Protein AF-A0A6A6KUP8-F1 (afdb_monomer_lite)

Organism: Hevea brasiliensis (NCBI:txid3981)

Radius of gyration: 22.97 Å; chains: 1; bounding box: 58×36×44 Å

Secondary structure (DSSP, 8-state):
-HHHHHHHHHHHHHHHGGG------------S---------S-TT-TT-SBTTTTB--TTTTT-TT---PPPHHHHTT-

Sequence (79 aa):
MAVGSVISIATLVMSLMWVAEARIPGVYSGGAWQSAHATFYGGADASGTMGGACGYGNLYSQGYGVNTAALSTALFNNG

Foldseek 3Di:
DVVVVVVVVVVVVVVVVPPPDPPPPDDCPDDPDDDDDDDDDADPQCHPVALPPVRRHDCVVVVNGSVDDDDDCVVPVND

InterPro domains:
  IPR002963 Expansin [PTHR31867] (14-79)
  IPR007112 Expansin/pollen allergen, DPBB domain [PS50842] (51-79)
  IPR007118 Expansin/Lol pI [PR01225] (32-47)
  IPR007118 Expansin/Lol pI [PR01225] (50-68)
  IPR007118 Expansin/Lol pI [PR01225] (72-79)
  IPR036908 RlpA-like domain superfamily [G3DSA:2.40.40.10] (19-79)
  IPR036908 RlpA-like domain superfamily [SSF50685] (32-78)

Structure (mmCIF, N/CA/C/O backbone):
data_AF-A0A6A6KUP8-F1
#
_entry.id   AF-A0A6A6KUP8-F1
#
loop_
_atom_site.group_PDB
_atom_site.id
_atom_site.type_symbol
_atom_site.label_atom_id
_atom_site.label_alt_id
_atom_site.label_comp_id
_atom_site.label_asym_id
_atom_site.label_entity_id
_atom_site.label_seq_id
_atom_site.pdbx_PDB_ins_code
_atom_site.Cartn_x
_atom_site.Cartn_y
_atom_site.Cartn_z
_atom_site.occupancy
_atom_site.B_iso_or_equiv
_atom_site.auth_seq_id
_atom_site.auth_comp_id
_atom_site.auth_asym_id
_atom_site.auth_atom_id
_atom_site.pdbx_PDB_model_num
ATOM 1 N N . MET A 1 1 ? 45.770 -15.684 -30.823 1.00 61.19 1 MET A N 1
ATOM 2 C CA 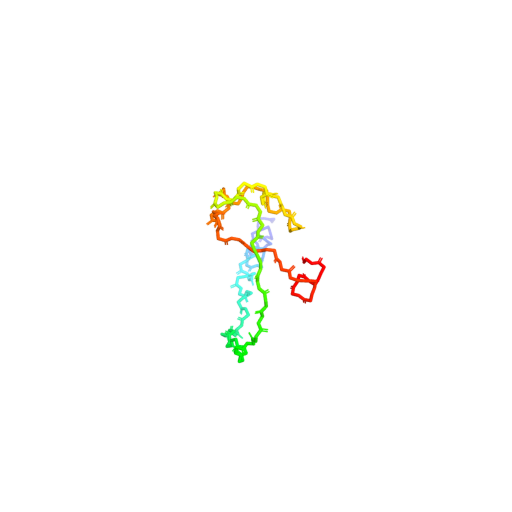. MET A 1 1 ? 45.324 -14.668 -29.839 1.00 61.19 1 MET A CA 1
ATOM 3 C C . MET A 1 1 ? 43.846 -14.310 -29.998 1.00 61.19 1 MET A C 1
ATOM 5 O O . MET A 1 1 ? 43.156 -14.307 -28.996 1.00 61.19 1 MET A O 1
ATOM 9 N N . ALA A 1 2 ? 43.323 -14.115 -31.217 1.00 65.31 2 ALA A N 1
ATOM 10 C CA . ALA A 1 2 ? 41.902 -13.793 -31.429 1.00 65.31 2 ALA A CA 1
ATOM 11 C C . ALA A 1 2 ? 40.914 -14.924 -31.056 1.00 65.31 2 ALA A C 1
ATOM 13 O O . ALA A 1 2 ? 39.862 -14.650 -30.491 1.00 65.31 2 ALA A O 1
ATOM 14 N N . VAL A 1 3 ? 41.259 -16.197 -31.308 1.00 75.19 3 VAL A N 1
ATOM 15 C CA . VAL A 1 3 ? 40.340 -17.331 -31.060 1.00 75.19 3 VAL A CA 1
ATOM 16 C C . VAL A 1 3 ? 40.011 -17.529 -29.573 1.00 75.19 3 VAL A C 1
ATOM 18 O O . VAL A 1 3 ? 38.872 -17.824 -29.232 1.00 75.19 3 VAL A O 1
ATOM 21 N N . GLY A 1 4 ? 40.978 -17.290 -28.679 1.00 77.31 4 GLY A N 1
ATOM 22 C CA . GLY A 1 4 ? 40.770 -17.399 -27.231 1.00 77.31 4 GLY A CA 1
ATOM 23 C C . GLY A 1 4 ? 39.841 -16.310 -26.694 1.00 77.31 4 GLY A C 1
ATOM 24 O O . GLY A 1 4 ? 38.954 -16.595 -25.899 1.00 77.31 4 GLY A O 1
ATOM 25 N N . SER A 1 5 ? 39.983 -15.077 -27.190 1.00 75.06 5 SER A N 1
ATOM 26 C CA . SER A 1 5 ? 39.109 -13.959 -26.818 1.00 75.06 5 SER A CA 1
ATOM 27 C C . SER A 1 5 ? 37.672 -14.158 -27.303 1.00 75.06 5 SER A C 1
ATOM 29 O O . SER A 1 5 ? 36.739 -13.848 -26.570 1.00 75.06 5 SER A O 1
ATOM 31 N N . VAL A 1 6 ? 37.480 -14.722 -28.500 1.00 82.44 6 VAL A N 1
ATOM 32 C CA . VAL A 1 6 ? 36.143 -15.017 -29.044 1.00 82.44 6 VAL A CA 1
ATOM 33 C C . VAL A 1 6 ? 35.429 -16.090 -28.218 1.00 82.44 6 VAL A C 1
ATOM 35 O O . VAL A 1 6 ? 34.248 -15.935 -27.918 1.00 82.44 6 VAL A O 1
ATOM 38 N N . ILE A 1 7 ? 36.144 -17.135 -27.789 1.00 84.88 7 ILE A N 1
ATOM 39 C CA . ILE A 1 7 ? 35.577 -18.196 -26.942 1.00 84.88 7 ILE A CA 1
ATOM 40 C C . ILE A 1 7 ? 35.157 -17.634 -25.577 1.00 84.88 7 ILE A C 1
ATOM 42 O O . ILE A 1 7 ? 34.042 -17.900 -25.138 1.00 84.88 7 ILE A O 1
ATOM 46 N N . SER A 1 8 ? 35.992 -16.810 -24.937 1.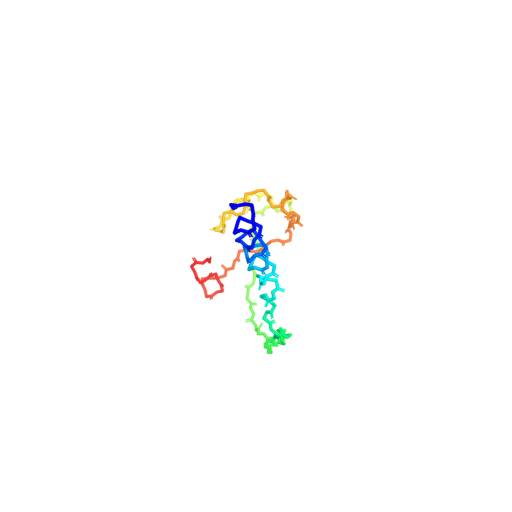00 82.31 8 SER A N 1
ATOM 47 C CA . SER A 1 8 ? 35.661 -16.194 -23.644 1.00 82.31 8 SER A CA 1
ATOM 48 C C . SER A 1 8 ? 34.472 -15.229 -23.714 1.00 82.31 8 SER A C 1
ATOM 50 O O . SER A 1 8 ? 33.686 -15.147 -22.775 1.00 82.31 8 SER A O 1
ATOM 52 N N . ILE A 1 9 ? 34.318 -14.499 -24.824 1.00 85.56 9 ILE A N 1
ATOM 53 C CA . ILE A 1 9 ? 33.158 -13.619 -25.032 1.00 85.56 9 ILE A CA 1
ATOM 54 C C . ILE A 1 9 ? 31.893 -14.458 -25.245 1.00 85.56 9 ILE A C 1
ATOM 56 O O . ILE A 1 9 ? 30.857 -14.157 -24.658 1.00 85.56 9 ILE A O 1
ATOM 60 N N . ALA A 1 10 ? 31.973 -15.533 -26.033 1.00 86.12 10 ALA A N 1
ATOM 61 C CA . ALA A 1 10 ? 30.833 -16.409 -26.287 1.00 86.12 10 ALA A CA 1
ATOM 62 C C . ALA A 1 10 ? 30.328 -17.102 -25.008 1.00 86.12 10 ALA A C 1
ATOM 64 O O . ALA A 1 10 ? 29.119 -17.169 -24.786 1.00 86.12 10 ALA A O 1
ATOM 65 N N . THR A 1 11 ? 31.232 -17.565 -24.137 1.00 84.19 11 THR A N 1
ATOM 66 C CA . THR A 1 11 ? 30.856 -18.205 -22.865 1.00 84.19 11 THR A CA 1
ATOM 67 C C . THR A 1 11 ? 30.262 -17.217 -21.863 1.00 84.19 11 THR A C 1
ATOM 69 O O . THR A 1 11 ? 29.303 -17.566 -21.176 1.00 84.19 11 THR A O 1
ATOM 72 N N . LEU A 1 12 ? 30.764 -15.978 -21.813 1.00 82.44 12 LEU A N 1
ATOM 73 C CA . LEU A 1 12 ? 30.188 -14.907 -20.997 1.00 82.44 12 LEU A CA 1
ATOM 74 C C . LEU A 1 12 ? 28.777 -14.536 -21.482 1.00 82.44 12 LEU A C 1
ATOM 76 O O . LEU A 1 12 ? 27.850 -14.436 -20.689 1.00 82.44 12 LEU A O 1
ATOM 80 N N . VAL A 1 13 ? 28.576 -14.385 -22.791 1.00 83.44 13 VAL A N 1
ATOM 81 C CA . VAL A 1 13 ? 27.251 -14.062 -23.344 1.00 83.44 13 VAL A CA 1
ATOM 82 C C . VAL A 1 13 ? 26.245 -15.186 -23.072 1.00 83.44 13 VAL A C 1
ATOM 84 O O . VAL A 1 13 ? 25.109 -14.906 -22.694 1.00 83.44 13 VAL A O 1
ATOM 87 N N . MET A 1 14 ? 26.653 -16.455 -23.187 1.00 79.50 14 MET A N 1
ATOM 88 C CA . MET A 1 14 ? 25.785 -17.594 -22.858 1.00 79.50 14 MET A CA 1
ATOM 89 C C . MET A 1 14 ? 25.435 -17.680 -21.371 1.00 79.50 14 MET A C 1
ATOM 91 O O . MET A 1 14 ? 24.299 -18.022 -21.048 1.00 79.50 14 MET A O 1
ATOM 95 N N . SER A 1 15 ? 26.353 -17.337 -20.463 1.00 75.50 15 SER A N 1
ATOM 96 C CA . SER A 1 15 ? 26.058 -17.347 -19.025 1.00 75.50 15 SER A CA 1
ATOM 97 C C . SER A 1 15 ? 25.118 -16.211 -18.609 1.00 75.50 15 SER A C 1
ATOM 99 O O . SER A 1 15 ? 24.245 -16.427 -17.770 1.00 75.50 15 SER A O 1
ATOM 101 N N . LEU A 1 16 ? 25.211 -15.035 -19.244 1.00 71.00 16 LEU A N 1
ATOM 102 C CA . LEU A 1 16 ? 24.281 -13.923 -19.009 1.00 71.00 16 LEU A CA 1
ATOM 103 C C . LEU A 1 16 ? 22.854 -14.217 -19.507 1.00 71.00 16 LEU A C 1
ATOM 105 O O . LEU A 1 16 ? 21.894 -13.669 -18.969 1.00 71.00 16 LEU A O 1
ATOM 109 N N . MET A 1 17 ? 22.693 -15.096 -20.499 1.00 67.00 17 MET A N 1
ATOM 110 C CA . MET A 1 17 ? 21.383 -15.471 -21.052 1.00 67.00 17 MET A CA 1
ATOM 111 C C . MET A 1 17 ? 20.637 -16.523 -20.206 1.00 67.00 17 MET A C 1
ATOM 113 O O . MET A 1 17 ? 19.457 -16.764 -20.444 1.00 67.00 17 MET A O 1
ATOM 117 N N . TRP A 1 18 ? 21.283 -17.125 -19.198 1.00 66.06 18 TRP A N 1
ATOM 118 C CA . TRP A 1 18 ? 20.689 -18.156 -18.329 1.00 66.06 18 TRP A CA 1
ATOM 119 C C . TRP A 1 18 ? 19.951 -17.623 -17.092 1.00 66.06 18 TRP A C 1
ATOM 121 O O . TRP A 1 18 ? 19.395 -18.403 -16.325 1.00 66.06 18 TRP A O 1
ATOM 131 N N . VAL A 1 19 ? 19.897 -16.304 -16.894 1.00 61.41 19 VAL A N 1
ATOM 132 C CA . VAL A 1 19 ? 19.261 -15.688 -15.710 1.00 61.41 19 VAL A CA 1
ATOM 133 C C . VAL A 1 19 ? 17.725 -15.604 -15.836 1.00 61.41 19 VAL A C 1
ATOM 135 O O . VAL A 1 19 ? 17.028 -15.251 -14.888 1.00 61.41 19 VAL A O 1
ATOM 138 N N . ALA A 1 20 ? 17.156 -15.952 -16.989 1.00 64.38 20 ALA A N 1
ATOM 139 C CA . ALA A 1 20 ? 15.759 -15.672 -17.300 1.00 64.38 20 ALA A CA 1
ATOM 140 C C . ALA A 1 20 ? 14.811 -16.851 -17.029 1.00 64.38 20 ALA A C 1
ATOM 142 O O . ALA A 1 20 ? 14.133 -17.295 -17.943 1.00 64.38 20 ALA A O 1
ATOM 143 N N . GLU A 1 21 ? 14.729 -17.356 -15.794 1.00 61.69 21 GLU A N 1
ATOM 144 C CA . GLU A 1 21 ? 13.533 -18.110 -15.376 1.00 61.69 21 GLU A CA 1
ATOM 145 C C . GLU A 1 21 ? 13.363 -18.163 -13.847 1.00 61.69 21 GLU A C 1
ATOM 147 O O . GLU A 1 21 ? 13.254 -19.222 -13.235 1.00 61.69 21 GLU A O 1
ATOM 152 N N . ALA A 1 22 ? 13.309 -16.997 -13.199 1.00 57.31 22 ALA A N 1
ATOM 153 C CA . ALA A 1 22 ? 12.912 -16.885 -11.792 1.00 57.31 22 ALA A CA 1
ATOM 154 C C . ALA A 1 22 ? 11.382 -16.793 -11.622 1.00 57.31 22 ALA A C 1
ATOM 156 O O . ALA A 1 22 ? 10.891 -16.096 -10.734 1.00 57.31 22 ALA A O 1
ATOM 157 N N . ARG A 1 23 ? 10.594 -17.460 -12.477 1.00 63.16 23 ARG A N 1
ATOM 158 C CA . ARG A 1 23 ? 9.152 -17.547 -12.243 1.00 63.16 23 ARG A CA 1
ATOM 159 C C . ARG A 1 23 ? 8.884 -18.671 -11.259 1.00 63.16 23 ARG A C 1
ATOM 161 O O . ARG A 1 23 ? 8.978 -19.841 -11.608 1.00 63.16 23 ARG A O 1
ATOM 168 N N . ILE A 1 24 ? 8.583 -18.299 -10.016 1.00 65.12 24 ILE A N 1
ATOM 169 C CA . ILE A 1 24 ? 8.093 -19.223 -8.990 1.00 65.12 24 ILE A CA 1
ATOM 170 C C . ILE A 1 24 ? 6.851 -19.916 -9.578 1.00 65.12 24 ILE A C 1
ATOM 172 O O . ILE A 1 24 ? 5.842 -19.242 -9.804 1.00 65.12 24 ILE A O 1
ATOM 176 N N . PRO A 1 25 ? 6.896 -21.226 -9.888 1.00 58.00 25 PRO A N 1
ATOM 177 C CA . PRO A 1 25 ? 5.736 -21.930 -10.405 1.00 58.00 25 PRO A CA 1
ATOM 178 C C . PRO A 1 25 ? 4.753 -22.095 -9.250 1.00 58.00 25 PRO A C 1
ATOM 180 O O . PRO A 1 25 ? 4.964 -22.897 -8.344 1.00 58.00 25 PRO A O 1
ATOM 183 N N . GLY A 1 26 ? 3.693 -21.298 -9.255 1.00 63.12 26 GLY A N 1
ATOM 184 C CA . GLY A 1 26 ? 2.663 -21.363 -8.232 1.00 63.12 26 GLY A CA 1
ATOM 185 C C . GLY A 1 26 ? 1.610 -20.304 -8.481 1.00 63.12 26 GLY A C 1
ATOM 186 O O . GLY A 1 26 ? 1.861 -19.115 -8.308 1.00 63.12 26 GLY A O 1
ATOM 187 N N . VAL A 1 27 ? 0.415 -20.729 -8.884 1.00 71.06 27 VAL A N 1
ATOM 188 C CA . VAL A 1 27 ? -0.759 -19.868 -8.751 1.00 71.06 27 VAL A CA 1
ATOM 189 C C . VAL A 1 27 ? -0.996 -19.740 -7.253 1.00 71.06 27 VAL A C 1
ATOM 191 O O . VAL A 1 27 ? -1.265 -20.743 -6.594 1.00 71.06 27 VAL A O 1
ATOM 194 N N . TYR A 1 28 ? -0.856 -18.533 -6.703 1.00 73.19 28 TYR A N 1
ATOM 195 C CA . TYR A 1 28 ? -1.256 -18.266 -5.326 1.00 73.19 28 TYR A CA 1
ATOM 196 C C . TYR A 1 28 ? -2.775 -18.440 -5.235 1.00 73.19 28 TYR A C 1
ATOM 198 O O . TYR A 1 28 ? -3.545 -17.516 -5.497 1.00 73.19 28 TYR A O 1
ATOM 206 N N . SER A 1 29 ? -3.221 -19.655 -4.917 1.00 74.06 29 SER A N 1
ATOM 207 C CA . SER A 1 29 ? -4.590 -19.903 -4.494 1.00 74.06 29 SER A CA 1
ATOM 208 C C . SER A 1 29 ? -4.686 -19.350 -3.080 1.00 74.06 29 SER A C 1
ATOM 210 O O . SER A 1 29 ? -4.296 -20.026 -2.127 1.00 74.06 29 SER A O 1
ATOM 212 N N . GLY A 1 30 ? -5.085 -18.085 -2.950 1.00 78.88 30 GLY A N 1
ATOM 213 C CA . GLY A 1 30 ? -5.288 -17.467 -1.644 1.00 78.88 30 GLY A CA 1
ATOM 214 C C . GLY A 1 30 ? -6.076 -18.391 -0.709 1.00 78.88 30 GLY A C 1
ATOM 215 O O . GLY A 1 30 ? -6.893 -19.201 -1.155 1.00 78.88 30 GLY A O 1
ATOM 216 N N . GLY A 1 31 ? -5.792 -18.304 0.591 1.00 85.25 31 GLY A N 1
ATOM 217 C CA . GLY A 1 31 ? -6.525 -19.068 1.598 1.00 85.25 31 GLY A CA 1
ATOM 218 C C . GLY A 1 31 ? -8.009 -18.687 1.654 1.00 85.25 31 GLY A C 1
ATOM 219 O O . GLY A 1 31 ? -8.473 -17.779 0.963 1.00 85.25 31 GLY A O 1
ATOM 220 N N . ALA A 1 32 ? -8.763 -19.367 2.518 1.00 91.31 32 ALA A N 1
ATOM 221 C CA . ALA A 1 32 ? -10.137 -18.967 2.805 1.00 91.31 32 ALA A CA 1
ATOM 222 C C . ALA A 1 32 ? -10.188 -17.512 3.308 1.00 91.31 32 ALA A C 1
ATOM 224 O O . ALA A 1 32 ? -9.302 -17.075 4.046 1.00 91.31 32 ALA A O 1
ATOM 225 N N . TRP A 1 33 ? -11.241 -16.783 2.930 1.00 90.81 33 TRP A N 1
ATOM 226 C CA . TRP A 1 33 ? -11.483 -15.425 3.413 1.00 90.81 33 TRP A CA 1
ATOM 227 C C . TRP A 1 33 ? -11.508 -15.380 4.940 1.00 90.81 33 TRP A C 1
ATOM 229 O O . TRP A 1 33 ? -12.101 -16.241 5.592 1.00 90.81 33 TRP A O 1
ATOM 239 N N . GLN A 1 34 ? -10.883 -14.347 5.499 1.00 90.81 34 GLN A N 1
ATOM 240 C CA . GLN A 1 34 ? -10.827 -14.118 6.937 1.00 90.81 34 GLN A CA 1
ATOM 241 C C . GLN A 1 34 ? -11.480 -12.786 7.283 1.00 90.81 34 GLN A C 1
ATOM 243 O O . GLN A 1 34 ? -11.408 -11.822 6.519 1.00 90.81 34 GLN A O 1
ATOM 248 N N . SER A 1 35 ? -12.104 -12.729 8.457 1.00 94.75 35 SER A N 1
ATOM 249 C CA . SER A 1 35 ? -12.624 -11.479 9.001 1.00 94.75 35 SER A CA 1
ATOM 250 C C . SER A 1 35 ? -11.473 -10.524 9.313 1.00 94.75 35 SER A C 1
ATOM 252 O O . SER A 1 35 ? -10.508 -10.902 9.974 1.00 94.75 35 SER A O 1
ATOM 254 N N . ALA A 1 36 ? -11.605 -9.274 8.881 1.00 92.75 36 ALA A N 1
ATOM 255 C CA . ALA A 1 36 ? -10.664 -8.200 9.169 1.00 92.75 36 ALA A CA 1
ATOM 256 C C . ALA A 1 36 ? -11.424 -6.916 9.519 1.00 92.75 36 ALA A C 1
ATOM 258 O O . ALA A 1 36 ? -12.594 -6.756 9.170 1.00 92.75 36 ALA A O 1
ATOM 259 N N . HIS A 1 37 ? -10.749 -6.001 10.211 1.00 94.50 37 HIS A N 1
ATOM 260 C CA . HIS A 1 37 ? -11.279 -4.683 10.543 1.00 94.50 37 HIS A CA 1
ATOM 261 C C . HIS A 1 37 ? -10.507 -3.611 9.776 1.00 94.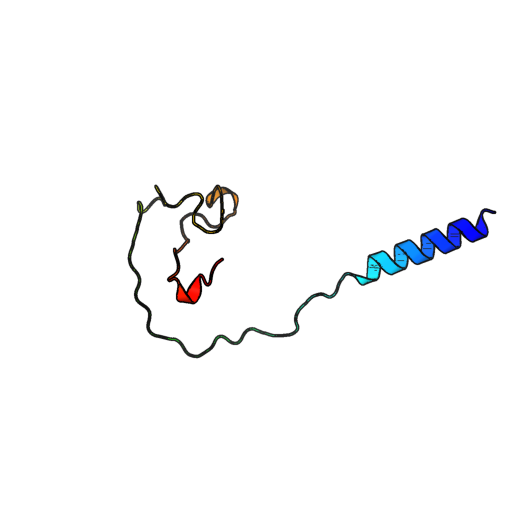50 37 HIS A C 1
ATOM 263 O O . HIS A 1 37 ? -9.277 -3.647 9.739 1.00 94.50 37 HIS A O 1
ATOM 269 N N . ALA A 1 38 ? -11.228 -2.659 9.188 1.00 93.81 38 ALA A N 1
ATOM 270 C CA . ALA A 1 38 ? -10.656 -1.564 8.419 1.00 93.81 38 ALA A CA 1
ATOM 271 C C . ALA A 1 38 ? -11.148 -0.221 8.962 1.00 93.81 38 ALA A C 1
ATOM 273 O O . ALA A 1 38 ? -12.317 -0.069 9.314 1.00 93.81 38 ALA A O 1
ATOM 274 N N . THR A 1 39 ? -10.251 0.759 8.995 1.00 93.00 39 THR A N 1
ATOM 275 C CA . THR A 1 39 ? -10.569 2.157 9.297 1.00 93.00 39 THR A CA 1
ATOM 276 C C . THR A 1 39 ? -9.991 3.050 8.213 1.00 93.00 39 THR A C 1
ATOM 278 O O . THR A 1 39 ? -9.014 2.692 7.555 1.00 93.00 39 THR A O 1
ATOM 281 N N . PHE A 1 40 ? -10.571 4.233 8.052 1.00 91.06 40 PHE A N 1
ATOM 282 C CA . PHE A 1 40 ? -10.056 5.242 7.134 1.00 91.06 40 PHE A CA 1
ATOM 283 C C . PHE A 1 40 ? -9.080 6.172 7.854 1.00 91.06 40 PHE A C 1
ATOM 285 O O . PHE A 1 40 ? -9.231 6.448 9.045 1.00 91.06 40 PHE A O 1
ATOM 292 N N . TYR A 1 41 ? -8.089 6.660 7.117 1.00 90.75 41 TYR A N 1
ATOM 293 C CA . TYR A 1 41 ? -7.178 7.713 7.548 1.00 90.75 41 TYR A CA 1
ATOM 294 C C . TYR A 1 41 ? -6.822 8.583 6.339 1.00 90.75 41 TYR A C 1
ATOM 296 O O . TYR A 1 41 ? -6.920 8.131 5.199 1.00 90.75 41 TYR A O 1
ATOM 304 N N . GLY A 1 42 ? -6.410 9.824 6.595 1.00 91.06 42 GLY A N 1
ATOM 305 C CA . GLY A 1 42 ? -6.186 10.804 5.534 1.00 91.06 42 GLY A CA 1
ATOM 306 C C . GLY A 1 42 ? -7.486 11.320 4.910 1.00 91.06 42 GLY A C 1
ATOM 307 O O . GLY A 1 42 ? -8.587 11.039 5.390 1.00 91.06 42 GLY A O 1
ATOM 308 N N . GLY A 1 43 ? -7.347 12.124 3.859 1.00 89.94 43 GLY A N 1
ATOM 309 C CA . GLY A 1 43 ? -8.477 12.594 3.062 1.00 89.94 43 GLY A CA 1
ATOM 310 C C . GLY A 1 43 ? -8.889 11.599 1.979 1.00 89.94 43 GLY A C 1
ATOM 311 O O . GLY A 1 43 ? -8.121 10.726 1.575 1.00 89.94 43 GLY A O 1
ATOM 312 N N . ALA A 1 44 ? -10.108 11.766 1.459 1.00 88.00 44 ALA A N 1
ATOM 313 C CA . ALA A 1 44 ? -10.630 10.953 0.354 1.00 88.00 44 ALA A CA 1
ATOM 314 C C . ALA A 1 44 ? -9.812 11.094 -0.950 1.00 88.00 44 ALA A C 1
ATOM 316 O O . ALA A 1 44 ? -9.901 10.247 -1.833 1.00 88.00 44 ALA A O 1
ATOM 317 N N . ASP A 1 45 ? -9.004 12.149 -1.059 1.00 87.44 45 ASP A N 1
ATOM 318 C CA . ASP A 1 45 ? -8.056 12.439 -2.139 1.00 87.44 45 ASP A CA 1
ATOM 319 C C . ASP A 1 45 ? -6.651 11.839 -1.906 1.00 87.44 45 ASP A C 1
ATOM 321 O O . ASP A 1 45 ? -5.703 12.172 -2.621 1.00 87.44 45 ASP A O 1
ATOM 325 N N . ALA A 1 46 ? -6.506 10.964 -0.903 1.00 85.50 46 ALA A N 1
ATOM 326 C CA . ALA A 1 46 ? -5.237 10.441 -0.387 1.00 85.50 46 ALA A CA 1
ATOM 327 C C . ALA A 1 46 ? -4.312 11.50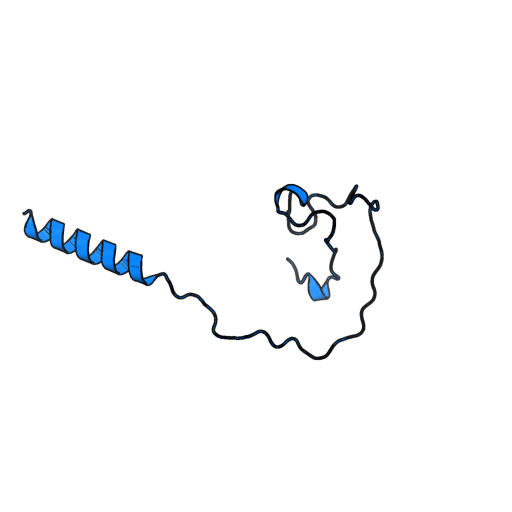2 0.242 1.00 85.50 46 ALA A C 1
ATOM 329 O O . ALA A 1 46 ? -3.111 11.276 0.426 1.00 85.50 46 ALA A O 1
ATOM 330 N N . SER A 1 47 ? -4.847 12.661 0.636 1.00 87.38 47 SER A N 1
ATOM 331 C CA . SER A 1 47 ? -4.073 13.624 1.419 1.00 87.38 47 SER A CA 1
ATOM 332 C C . SER A 1 47 ? -3.609 13.007 2.746 1.00 87.38 47 SER A C 1
ATOM 334 O O . SER A 1 47 ? -4.368 12.363 3.472 1.00 87.38 47 SER A O 1
ATOM 336 N N . GLY A 1 48 ? -2.323 13.187 3.058 1.00 86.88 48 GLY A N 1
ATOM 337 C CA . GLY A 1 48 ? -1.710 12.677 4.288 1.00 86.88 48 GLY A CA 1
ATOM 338 C C . GLY A 1 48 ? -1.316 11.194 4.274 1.00 86.88 48 GLY A C 1
ATOM 339 O O . GLY A 1 48 ? -0.882 10.698 5.310 1.00 86.88 48 GLY A O 1
ATOM 340 N N . THR A 1 49 ? -1.422 10.484 3.143 1.00 88.81 49 THR A N 1
ATOM 341 C CA . THR A 1 49 ? -1.043 9.056 3.046 1.00 88.81 49 THR A CA 1
ATOM 342 C C . THR A 1 49 ? 0.300 8.803 2.340 1.00 88.81 49 THR A C 1
ATOM 344 O O . THR A 1 49 ? 0.767 7.667 2.290 1.00 88.81 49 THR A O 1
ATOM 347 N N . MET A 1 50 ? 0.938 9.855 1.817 1.00 88.12 50 MET A N 1
ATOM 348 C CA . MET A 1 50 ? 2.149 9.793 0.983 1.00 88.12 50 MET A CA 1
ATOM 349 C C . MET A 1 50 ? 3.391 9.320 1.754 1.00 88.12 50 MET A C 1
ATOM 351 O O . MET A 1 50 ? 3.555 9.626 2.935 1.00 88.12 50 MET A O 1
ATOM 355 N N . GLY A 1 51 ? 4.305 8.614 1.081 1.00 86.38 51 GLY A N 1
ATOM 356 C CA . GLY A 1 51 ? 5.547 8.096 1.668 1.00 86.38 51 GLY A CA 1
ATOM 357 C C . GLY A 1 51 ? 5.359 6.772 2.411 1.00 86.38 51 GLY A C 1
ATOM 358 O O . GLY A 1 51 ? 6.008 5.784 2.074 1.00 86.38 51 GLY A O 1
ATOM 359 N N . GLY A 1 52 ? 4.451 6.736 3.389 1.00 88.62 52 GLY A N 1
ATOM 360 C CA . GLY A 1 52 ? 4.104 5.535 4.158 1.00 88.62 52 GLY A CA 1
ATOM 361 C C . GLY A 1 52 ? 5.286 4.824 4.844 1.00 88.62 52 GLY A C 1
ATOM 362 O O . GLY A 1 52 ? 6.441 5.234 4.763 1.00 88.62 52 GLY A O 1
ATOM 363 N N . ALA A 1 53 ? 4.998 3.715 5.532 1.00 90.75 53 ALA A N 1
ATOM 364 C CA . ALA A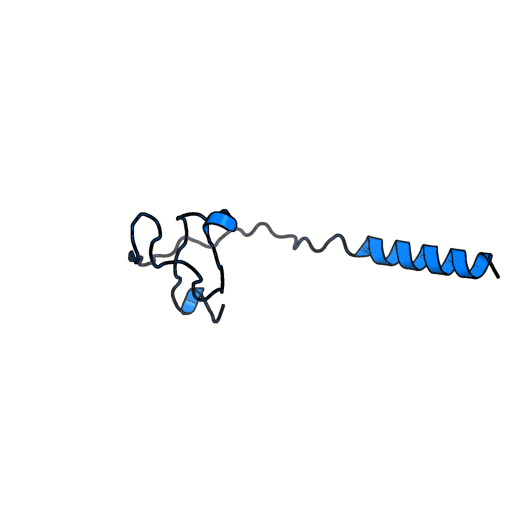 1 53 ? 6.032 2.907 6.190 1.00 90.75 53 ALA A CA 1
ATOM 365 C C . ALA A 1 53 ? 6.906 2.123 5.192 1.00 90.75 53 ALA A C 1
ATOM 367 O O . ALA A 1 53 ? 8.072 1.865 5.470 1.00 90.75 53 ALA A O 1
ATOM 368 N N . CYS A 1 54 ? 6.366 1.789 4.015 1.00 89.75 54 CYS A N 1
ATOM 369 C CA . CYS A 1 54 ? 7.095 1.084 2.957 1.00 89.75 54 CYS A CA 1
ATOM 370 C C . CYS A 1 54 ? 8.026 1.998 2.134 1.00 89.75 54 CYS A C 1
ATOM 372 O O . CYS A 1 54 ? 8.683 1.524 1.212 1.00 89.75 54 CYS A O 1
ATOM 374 N N . GLY A 1 55 ? 8.051 3.312 2.394 1.00 88.56 55 GLY A N 1
ATOM 375 C CA . GLY A 1 55 ? 8.867 4.260 1.625 1.00 88.56 55 GLY A CA 1
ATOM 376 C C . GLY A 1 55 ? 8.373 4.496 0.193 1.00 88.56 55 GLY A C 1
ATOM 377 O O . GLY A 1 55 ? 9.122 4.987 -0.657 1.00 88.56 55 GLY A O 1
ATOM 378 N N . TYR A 1 56 ? 7.113 4.165 -0.097 1.00 83.81 56 TYR A N 1
ATOM 379 C CA . TYR A 1 56 ? 6.487 4.471 -1.375 1.00 83.81 56 TYR A CA 1
ATOM 380 C C . TYR A 1 56 ? 6.262 5.983 -1.481 1.00 83.81 56 TYR A C 1
ATOM 382 O O . TYR A 1 56 ? 5.270 6.500 -0.986 1.00 83.81 56 TYR A O 1
ATOM 390 N N . GLY A 1 57 ? 7.205 6.692 -2.114 1.00 86.06 57 GLY A N 1
ATOM 391 C CA . GLY A 1 57 ? 7.209 8.155 -2.243 1.00 86.06 57 GLY A CA 1
ATOM 392 C C . GLY A 1 57 ? 5.888 8.754 -2.747 1.00 86.06 57 GLY A C 1
ATOM 393 O O . GLY A 1 57 ? 5.002 9.078 -1.959 1.00 86.06 57 GLY A O 1
ATOM 394 N N . ASN A 1 58 ? 5.760 8.960 -4.062 1.00 86.44 58 ASN A N 1
ATOM 395 C CA . ASN A 1 58 ? 4.511 9.441 -4.654 1.00 86.44 58 ASN A CA 1
ATOM 396 C C . ASN A 1 58 ? 3.690 8.269 -5.207 1.00 86.44 58 ASN A C 1
ATOM 398 O O . ASN A 1 58 ? 4.030 7.700 -6.245 1.00 86.44 58 ASN A O 1
ATOM 402 N N . LEU A 1 59 ? 2.587 7.952 -4.527 1.00 84.25 59 LEU A N 1
ATOM 403 C CA . LEU A 1 59 ? 1.686 6.847 -4.869 1.00 84.25 59 LEU A CA 1
ATOM 404 C C . LEU A 1 59 ? 1.022 7.022 -6.243 1.00 84.25 59 LEU A C 1
ATOM 406 O O . LEU A 1 59 ? 0.783 6.039 -6.944 1.00 84.25 59 LEU A O 1
ATOM 410 N N . TYR A 1 60 ? 0.786 8.263 -6.678 1.00 83.25 60 TYR A N 1
ATOM 411 C CA . TYR A 1 60 ? 0.287 8.555 -8.022 1.00 83.25 60 TYR A CA 1
ATOM 412 C C . TYR A 1 60 ? 1.340 8.254 -9.089 1.00 83.25 60 TYR A C 1
ATOM 414 O O . TYR A 1 60 ? 1.030 7.627 -10.097 1.00 83.25 60 TYR A O 1
ATOM 422 N N . SER A 1 61 ? 2.598 8.638 -8.857 1.00 83.06 61 SER A N 1
ATOM 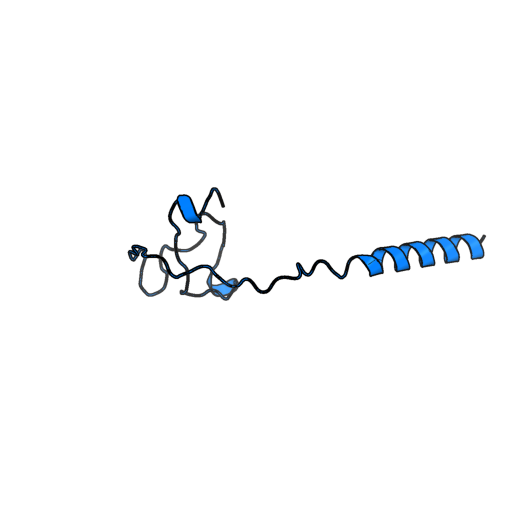423 C CA . SER A 1 61 ? 3.698 8.346 -9.790 1.00 83.06 61 SER A CA 1
ATOM 424 C C . SER A 1 61 ? 3.991 6.850 -9.909 1.00 83.06 61 SER A C 1
ATOM 426 O O . SER A 1 61 ? 4.488 6.403 -10.936 1.00 83.06 61 SER A O 1
ATOM 428 N N . GLN A 1 62 ? 3.674 6.079 -8.870 1.00 80.94 62 GLN A N 1
ATOM 429 C CA . GLN A 1 62 ? 3.804 4.622 -8.858 1.00 80.94 62 GLN A CA 1
ATOM 430 C C . GLN A 1 62 ? 2.586 3.899 -9.455 1.00 80.94 62 GLN A C 1
ATOM 432 O O . GLN A 1 62 ? 2.615 2.681 -9.597 1.00 80.94 62 GLN A O 1
ATOM 437 N N . GLY A 1 63 ? 1.525 4.630 -9.815 1.00 86.69 63 GLY A N 1
ATOM 438 C CA . GLY A 1 63 ? 0.308 4.065 -10.401 1.00 86.69 63 GLY A CA 1
ATOM 439 C C . GLY A 1 63 ? -0.693 3.494 -9.391 1.00 86.69 63 GLY A C 1
ATOM 440 O O . GLY A 1 63 ? -1.726 2.977 -9.806 1.00 86.69 63 GLY A O 1
ATOM 441 N N . TYR A 1 64 ? -0.437 3.613 -8.083 1.00 86.75 64 TYR A N 1
ATOM 442 C CA . TYR A 1 64 ? -1.361 3.164 -7.032 1.00 86.75 64 TYR A CA 1
ATOM 443 C C . TYR A 1 64 ? -2.522 4.147 -6.801 1.00 86.75 64 TYR A C 1
ATOM 445 O O . TYR A 1 64 ? -3.629 3.737 -6.445 1.00 86.75 64 TYR A O 1
ATOM 453 N N . GLY A 1 65 ? -2.292 5.446 -7.025 1.00 87.56 65 GLY A N 1
ATOM 454 C CA . GLY A 1 65 ? -3.299 6.488 -6.812 1.00 87.56 65 GLY A CA 1
ATOM 455 C C . GLY A 1 65 ? -3.791 6.520 -5.362 1.00 87.56 65 GLY A C 1
ATOM 456 O O . GLY A 1 65 ? -2.983 6.508 -4.438 1.00 87.56 65 GLY A O 1
ATOM 457 N N . VAL A 1 66 ? -5.115 6.540 -5.172 1.00 88.19 66 VAL A N 1
ATOM 458 C CA . VAL A 1 66 ? -5.759 6.526 -3.841 1.00 88.19 66 VAL A CA 1
ATOM 459 C C . VAL A 1 66 ? -6.024 5.116 -3.298 1.00 88.19 66 VAL A C 1
ATOM 461 O O . VAL A 1 66 ? -6.464 4.963 -2.161 1.00 88.19 66 VAL A O 1
ATOM 464 N N . ASN A 1 67 ? -5.766 4.071 -4.090 1.00 88.31 67 ASN A N 1
ATOM 465 C CA . ASN A 1 67 ? -6.086 2.685 -3.743 1.00 88.31 67 ASN A CA 1
ATOM 466 C C . ASN A 1 67 ? -4.961 2.051 -2.911 1.00 88.31 67 ASN A C 1
ATOM 468 O O . ASN A 1 67 ? -4.355 1.057 -3.308 1.00 88.31 67 ASN A O 1
ATOM 472 N N . THR A 1 68 ? -4.670 2.643 -1.753 1.00 89.44 68 THR A N 1
ATOM 473 C CA . THR A 1 68 ? -3.621 2.188 -0.830 1.00 89.44 68 THR A CA 1
ATOM 474 C C . THR A 1 68 ? -4.170 1.965 0.572 1.00 89.44 68 THR A C 1
ATOM 476 O O . THR A 1 68 ? -5.077 2.676 0.997 1.00 89.44 68 THR A O 1
ATOM 479 N N . ALA A 1 69 ? -3.595 1.015 1.310 1.00 91.69 69 ALA A N 1
ATOM 480 C CA . ALA A 1 69 ? -3.984 0.712 2.685 1.00 91.69 69 ALA A CA 1
ATOM 481 C C . ALA A 1 69 ? -2.760 0.623 3.605 1.00 91.69 69 ALA A C 1
ATOM 483 O O . ALA A 1 69 ? -1.722 0.085 3.221 1.00 91.69 69 ALA A O 1
ATOM 484 N N . ALA A 1 70 ? -2.908 1.104 4.841 1.00 92.44 70 ALA A N 1
ATOM 485 C CA . ALA A 1 70 ? -1.971 0.826 5.922 1.00 92.44 70 ALA A CA 1
ATOM 486 C C . ALA A 1 70 ? -2.372 -0.490 6.600 1.00 92.44 70 ALA A C 1
ATOM 488 O O . ALA A 1 70 ? -3.510 -0.649 7.043 1.00 92.44 70 ALA A O 1
ATOM 489 N N . LEU A 1 71 ? -1.446 -1.445 6.646 1.00 93.12 71 LEU A N 1
ATOM 490 C CA . LEU A 1 71 ? -1.703 -2.784 7.170 1.00 93.12 71 LEU A CA 1
ATOM 491 C C . LEU A 1 71 ? -1.444 -2.858 8.681 1.00 93.12 71 LEU A C 1
ATOM 493 O O . LEU A 1 71 ? -0.652 -2.095 9.234 1.00 93.12 71 LEU A O 1
ATOM 497 N N . SER A 1 72 ? -2.101 -3.809 9.352 1.00 92.44 72 SER A N 1
ATOM 498 C CA . SER A 1 72 ? -1.803 -4.134 10.751 1.00 92.44 72 SER A CA 1
ATOM 499 C C . SER A 1 72 ? -0.380 -4.675 10.892 1.00 92.44 72 SER A C 1
ATOM 501 O O . SER A 1 72 ? 0.200 -5.174 9.930 1.00 92.44 72 SER A O 1
ATOM 503 N N . THR A 1 73 ? 0.179 -4.655 12.101 1.00 93.00 73 THR A N 1
ATOM 504 C CA . THR A 1 73 ? 1.534 -5.174 12.360 1.00 93.00 73 THR A CA 1
ATOM 505 C C . THR A 1 73 ? 1.709 -6.633 11.938 1.00 93.00 73 THR A C 1
ATOM 507 O O . THR A 1 73 ? 2.768 -6.990 11.435 1.00 93.00 73 THR A O 1
ATOM 510 N N . ALA A 1 74 ? 0.667 -7.458 12.081 1.00 92.50 74 ALA A N 1
ATOM 511 C CA . ALA A 1 74 ? 0.684 -8.859 11.666 1.00 92.50 74 ALA A CA 1
ATOM 512 C C . ALA A 1 74 ? 0.825 -9.035 10.144 1.00 92.50 74 ALA A C 1
ATOM 514 O O . ALA A 1 74 ? 1.481 -9.969 9.699 1.00 92.50 74 ALA A O 1
ATOM 515 N N . LEU A 1 75 ? 0.214 -8.145 9.354 1.00 90.81 75 LEU A N 1
ATOM 516 C CA . LEU A 1 75 ? 0.279 -8.188 7.891 1.00 90.81 75 LEU A CA 1
ATOM 517 C C . LEU A 1 75 ? 1.476 -7.410 7.336 1.00 90.81 75 LEU A C 1
ATOM 519 O O . LEU A 1 75 ? 2.053 -7.821 6.338 1.00 90.81 75 LEU A O 1
ATOM 523 N N . PHE A 1 76 ? 1.848 -6.300 7.977 1.00 93.31 76 PHE A N 1
ATOM 524 C CA . PHE A 1 76 ? 3.015 -5.507 7.605 1.00 93.31 76 PHE A CA 1
ATOM 525 C C . PHE A 1 76 ? 4.320 -6.245 7.914 1.00 93.31 76 PHE A C 1
ATOM 527 O O . PHE A 1 76 ? 5.246 -6.174 7.126 1.00 93.31 76 PHE A O 1
ATOM 534 N N . ASN A 1 77 ? 4.392 -6.957 9.045 1.00 93.00 77 ASN A N 1
ATOM 535 C CA . ASN A 1 77 ? 5.482 -7.871 9.399 1.00 93.00 77 ASN A CA 1
ATOM 536 C C . ASN A 1 77 ? 6.913 -7.320 9.181 1.00 93.00 77 ASN A C 1
ATOM 538 O O . ASN A 1 77 ? 7.784 -8.011 8.663 1.00 93.00 77 ASN A O 1
ATOM 542 N N . ASN A 1 78 ? 7.171 -6.093 9.644 1.00 88.00 78 ASN A N 1
ATOM 543 C CA . ASN A 1 78 ? 8.441 -5.358 9.490 1.00 88.00 78 ASN A CA 1
ATOM 544 C C . ASN A 1 78 ? 8.777 -4.868 8.069 1.00 88.00 78 ASN A C 1
ATOM 546 O O . ASN A 1 78 ? 9.894 -4.394 7.862 1.00 88.00 78 ASN A O 1
ATOM 550 N N . GLY A 1 79 ? 7.809 -4.885 7.151 1.00 74.69 79 GLY A N 1
ATOM 551 C CA . GLY A 1 79 ? 7.939 -4.347 5.794 1.00 74.69 79 GLY A CA 1
ATOM 552 C C . GLY A 1 79 ? 8.537 -5.346 4.822 1.00 74.69 79 GLY A C 1
ATOM 553 O O . GLY A 1 79 ? 9.305 -4.884 3.951 1.00 74.69 79 GLY A O 1
#

pLDDT: mean 82.68, std 10.15, range [57.31, 94.75]